Protein AF-A0A6A4T3L2-F1 (afdb_monomer)

Mean predicted aligned error: 13.8 Å

Foldseek 3Di:
DDDPVNVVVVVVVVCVVVCNVVVVVVVVVVVVCVVVPPVPDDDPDQDPVNVVVLVVVLVVCVVVVVVVVSVVSVVVVVPDPDPDDDDPVVVVPD

Secondary structure (DSSP, 8-state):
---HHHHHHHHHHHHHHTTHHHHHHHHHHHHHHHHH--TTSPPPP--HHHHHHHHHHHHHHHHTT-HHHHHHHHHHGGG---S-PPPGGGGGG-

Radius of gyration: 20.82 Å; Cα contacts (8 Å, |Δi|>4): 17; chains: 1; bounding box: 55×36×49 Å

Solvent-accessible surface area (backbone atoms only — not comparable to full-atom values): 5831 Å² total; per-residue (Å²): 130,88,47,75,64,58,54,50,48,54,53,50,53,52,33,47,76,70,43,53,48,55,52,50,53,49,51,52,50,52,52,52,47,57,74,65,53,70,80,80,66,75,79,75,83,82,47,73,67,55,51,51,51,55,46,54,53,40,50,52,28,56,76,72,63,38,57,70,61,36,51,53,57,56,60,66,53,71,82,58,93,70,97,77,76,79,62,72,78,71,65,82,76,120

pLDDT: mean 77.26, std 15.66, range [40.0, 95.12]

Organism: Scophthalmus maximus (NCBI:txid52904)

Sequence (94 aa):
MATITELKCAVRETLESRGVLGQLKARIRAEVFGALDDRREPRPPLSHENLLLNELIREYLEFNKYRHTASVLTAGRRFLPQPDLPMLDEFYHL

InterPro domains:
  IPR018993 FGFR1 oncogene partner (FOP), N-terminal dimerisation domain [PF09398] (43-77)

Structure (mmCIF, N/CA/C/O backbone):
data_AF-A0A6A4T3L2-F1
#
_entry.id   AF-A0A6A4T3L2-F1
#
loop_
_atom_site.group_PDB
_atom_site.id
_atom_site.type_symbol
_atom_site.label_atom_id
_atom_site.label_alt_id
_atom_site.label_comp_id
_atom_site.label_asym_id
_atom_site.label_entity_id
_atom_site.label_seq_id
_atom_site.pdbx_PDB_ins_code
_atom_site.Cartn_x
_atom_site.Cartn_y
_atom_site.Cartn_z
_atom_site.occupancy
_atom_site.B_iso_or_equiv
_atom_site.auth_seq_id
_atom_site.auth_comp_id
_atom_site.auth_asym_id
_atom_site.auth_atom_id
_atom_site.pdbx_PDB_model_num
ATOM 1 N N . MET A 1 1 ? -23.681 15.561 30.821 1.00 55.00 1 MET A N 1
ATOM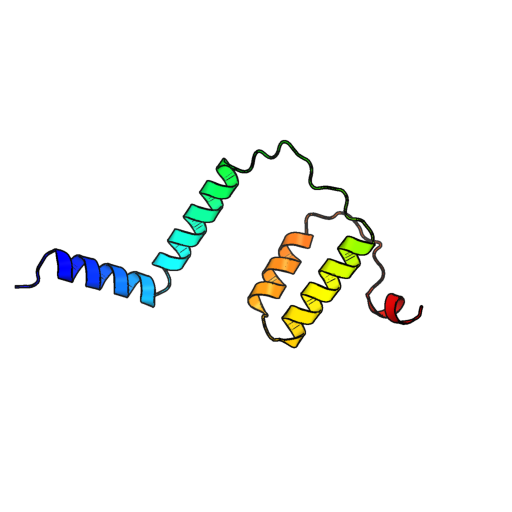 2 C CA . MET A 1 1 ? -24.244 15.305 29.476 1.00 55.00 1 MET A CA 1
ATOM 3 C C . MET A 1 1 ? -23.067 15.233 28.527 1.00 55.00 1 MET A C 1
ATOM 5 O O . MET A 1 1 ? -22.285 16.172 28.542 1.00 55.00 1 MET A O 1
ATOM 9 N N . ALA A 1 2 ? -22.890 14.130 27.796 1.00 68.75 2 ALA A N 1
ATOM 10 C CA . ALA A 1 2 ? -21.774 14.015 26.859 1.00 68.75 2 ALA A CA 1
ATOM 11 C C . ALA A 1 2 ? -21.931 15.058 25.745 1.00 68.75 2 ALA A C 1
ATOM 13 O O . ALA A 1 2 ? -23.011 15.203 25.166 1.00 68.75 2 ALA A O 1
ATOM 14 N N . THR A 1 3 ? -20.875 15.812 25.478 1.00 87.19 3 THR A N 1
ATOM 15 C CA . THR A 1 3 ? -20.867 16.817 24.416 1.00 87.19 3 THR A CA 1
ATOM 16 C C . THR A 1 3 ? -20.728 16.140 23.051 1.00 87.19 3 THR A C 1
ATOM 18 O O . THR A 1 3 ? -20.164 15.054 22.917 1.00 87.19 3 THR A O 1
ATOM 21 N N . ILE A 1 4 ? -21.217 16.792 21.994 1.00 89.31 4 ILE A N 1
ATOM 22 C CA . ILE A 1 4 ? -21.088 16.300 20.607 1.00 89.31 4 ILE A CA 1
ATOM 23 C C . ILE A 1 4 ? -19.615 16.024 20.246 1.00 89.31 4 ILE A C 1
ATOM 25 O O . ILE A 1 4 ? -19.316 15.123 19.461 1.00 89.31 4 ILE A O 1
ATOM 29 N N . THR A 1 5 ? -18.689 16.778 20.838 1.00 89.94 5 THR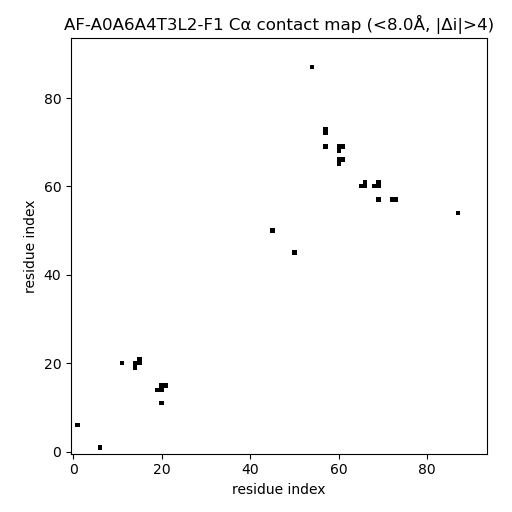 A N 1
ATOM 30 C CA . THR A 1 5 ? -17.244 16.622 20.657 1.00 89.94 5 THR A CA 1
ATOM 31 C C . THR A 1 5 ? -16.724 15.330 21.283 1.00 89.94 5 THR A C 1
ATOM 33 O O . THR A 1 5 ? -16.011 14.585 20.616 1.00 89.94 5 THR A O 1
ATOM 36 N N . GLU A 1 6 ? -17.126 15.019 22.518 1.00 91.06 6 GLU A N 1
ATOM 37 C CA . GLU A 1 6 ? -16.762 13.764 23.192 1.00 91.06 6 GLU A CA 1
ATOM 38 C C . GLU A 1 6 ? -17.299 12.552 22.430 1.00 91.06 6 GLU A C 1
ATOM 40 O O . GLU A 1 6 ? -16.579 11.575 22.234 1.00 91.06 6 GLU A O 1
ATOM 45 N N . LEU A 1 7 ? -18.527 12.645 21.908 1.00 91.19 7 LEU A N 1
ATOM 46 C CA . LEU A 1 7 ? -19.106 11.582 21.091 1.00 91.19 7 LEU A CA 1
ATOM 47 C C . LEU A 1 7 ? -18.322 11.377 19.784 1.00 91.19 7 LEU A C 1
ATOM 49 O O . LEU A 1 7 ? -18.038 10.242 19.403 1.00 91.19 7 LEU A O 1
ATOM 53 N N . LYS A 1 8 ? -17.918 12.461 19.107 1.00 91.31 8 LYS A N 1
ATOM 54 C CA . LYS A 1 8 ? -17.066 12.379 17.907 1.00 91.31 8 LYS A CA 1
ATOM 55 C C . LYS A 1 8 ? -15.697 11.768 18.208 1.00 91.31 8 LYS A C 1
ATOM 57 O O . LYS A 1 8 ? -15.235 10.942 17.420 1.00 91.31 8 LYS A O 1
ATOM 62 N N . CYS A 1 9 ? -15.060 12.149 19.316 1.00 93.56 9 CYS A N 1
ATOM 63 C CA . CYS A 1 9 ? -13.781 11.569 19.731 1.00 93.56 9 CYS A CA 1
ATOM 64 C C . CYS A 1 9 ? -13.914 10.072 20.015 1.00 93.56 9 CYS A C 1
ATOM 66 O O . CYS A 1 9 ? -13.174 9.285 19.430 1.00 93.56 9 CYS A O 1
ATOM 68 N N . ALA A 1 10 ? -14.915 9.669 20.801 1.00 94.06 10 ALA A N 1
ATOM 69 C CA . ALA A 1 10 ? -15.145 8.266 21.136 1.00 94.06 10 ALA A CA 1
ATOM 70 C C . ALA A 1 10 ? -15.377 7.397 19.886 1.00 94.06 10 ALA A C 1
ATOM 72 O O . ALA A 1 10 ? -14.828 6.299 19.767 1.00 94.06 10 ALA A O 1
ATOM 73 N N . VAL A 1 11 ? -16.143 7.897 18.908 1.00 93.56 11 VAL A N 1
ATOM 74 C CA . VAL A 1 11 ? -16.351 7.205 17.624 1.00 93.56 11 VAL A CA 1
ATOM 75 C C . VAL A 1 11 ? -15.043 7.096 16.840 1.00 93.56 11 VAL A C 1
ATOM 77 O O . VAL A 1 11 ? -14.731 6.024 16.319 1.00 93.56 11 VAL A O 1
ATOM 80 N N . ARG A 1 12 ? -14.255 8.174 16.768 1.00 93.88 12 ARG A N 1
ATOM 81 C CA . ARG A 1 12 ? -12.961 8.174 16.074 1.00 93.88 12 ARG A CA 1
ATOM 82 C C . ARG A 1 12 ? -11.998 7.155 16.679 1.00 93.88 12 ARG A C 1
ATOM 84 O O . ARG A 1 12 ? -11.479 6.324 15.941 1.00 93.88 12 ARG A O 1
ATOM 91 N N . GLU A 1 13 ? -11.809 7.185 17.994 1.00 94.81 13 GLU A N 1
ATOM 92 C CA . GLU A 1 13 ? -10.919 6.274 18.726 1.00 94.81 13 GLU A CA 1
ATOM 93 C C . GLU A 1 13 ? -11.369 4.814 18.598 1.00 94.81 13 GLU A C 1
ATOM 95 O O . GLU A 1 13 ? -10.553 3.909 18.418 1.00 94.81 13 GLU A O 1
ATOM 100 N N . THR A 1 14 ? -12.681 4.567 18.598 1.00 93.81 14 THR A N 1
ATOM 101 C CA . THR A 1 14 ? -13.231 3.223 18.367 1.00 93.81 14 THR A CA 1
ATOM 102 C C . THR A 1 14 ? -12.921 2.727 16.952 1.00 93.81 14 THR A C 1
ATOM 104 O O . THR A 1 14 ? -12.545 1.571 16.760 1.00 93.81 14 THR A O 1
ATOM 107 N N . LEU A 1 15 ? -13.053 3.584 15.936 1.00 92.56 15 LEU A N 1
ATOM 108 C CA . LEU A 1 15 ? -12.742 3.218 14.551 1.00 92.56 15 LEU A CA 1
ATOM 109 C C . LEU A 1 15 ? -11.233 3.075 14.303 1.00 92.56 15 LEU A C 1
ATOM 111 O O . LEU A 1 15 ? -10.834 2.261 13.468 1.00 92.56 15 LEU A O 1
ATOM 115 N N . GLU A 1 16 ? -10.397 3.843 15.007 1.00 91.38 16 GLU A N 1
ATOM 116 C CA . GLU A 1 16 ? -8.936 3.715 14.965 1.00 91.38 16 GLU A CA 1
ATOM 117 C C . GLU A 1 16 ? -8.460 2.439 15.665 1.00 91.38 16 GLU A C 1
ATOM 119 O O . GLU A 1 16 ? -7.704 1.680 15.061 1.00 91.38 16 GLU A O 1
ATOM 124 N N . SER A 1 17 ? -8.960 2.135 16.866 1.00 89.69 17 SER A N 1
ATOM 125 C CA . SER A 1 17 ? -8.586 0.922 17.616 1.00 89.69 17 SER A CA 1
ATOM 126 C C . SER A 1 17 ? -9.019 -0.373 16.922 1.00 89.69 17 SER A C 1
ATOM 128 O O . SER A 1 17 ? -8.294 -1.363 16.954 1.00 89.69 17 SER A O 1
ATOM 130 N N . ARG A 1 18 ? -10.157 -0.365 16.215 1.00 87.88 18 ARG A N 1
ATOM 131 C CA . ARG A 1 18 ? -10.593 -1.483 15.356 1.00 87.88 18 ARG A CA 1
ATOM 132 C C . ARG A 1 18 ? -9.838 -1.565 14.022 1.00 87.88 18 ARG A C 1
ATOM 134 O O . ARG A 1 18 ? -10.113 -2.460 13.229 1.00 87.88 18 ARG A O 1
ATOM 141 N N . GLY A 1 19 ? -8.953 -0.613 13.716 1.00 85.00 19 GLY A N 1
ATOM 142 C CA . GLY A 1 19 ? -8.201 -0.545 12.456 1.00 85.00 19 GLY A CA 1
ATOM 143 C C . GLY A 1 19 ? -9.018 -0.119 11.225 1.00 85.00 19 GLY A C 1
ATOM 144 O O . GLY A 1 19 ? -8.445 0.114 10.159 1.00 85.00 19 GLY A O 1
ATOM 145 N N . VAL A 1 20 ? -10.337 0.052 11.359 1.00 93.00 20 VAL A N 1
ATOM 146 C CA . VAL A 1 20 ? -11.259 0.410 10.266 1.00 93.00 20 VAL A CA 1
ATOM 147 C C . VAL A 1 20 ? -10.927 1.785 9.690 1.00 93.00 20 VAL A C 1
ATOM 149 O O . VAL A 1 20 ? -10.888 1.954 8.470 1.00 93.00 20 VAL A O 1
ATOM 152 N N . LEU A 1 21 ? -10.625 2.772 10.543 1.00 89.38 21 LEU A N 1
ATOM 153 C CA . LEU A 1 21 ? -10.274 4.111 10.064 1.00 89.38 21 LEU A CA 1
ATOM 154 C C . LEU A 1 21 ? -8.936 4.112 9.311 1.00 89.38 21 LEU A C 1
ATOM 156 O O . LEU A 1 21 ? -8.775 4.854 8.343 1.00 89.38 21 LEU A O 1
ATOM 160 N N . GLY A 1 22 ? -7.990 3.265 9.726 1.00 83.69 22 GLY A N 1
ATOM 161 C CA . GLY A 1 22 ? -6.720 3.067 9.027 1.00 83.69 22 GLY A CA 1
ATOM 162 C C . GLY A 1 22 ? -6.923 2.471 7.634 1.00 83.69 22 GLY A C 1
ATOM 163 O O . GLY A 1 22 ? -6.408 3.010 6.656 1.00 83.69 22 GLY A O 1
ATOM 164 N N . GLN A 1 23 ? -7.742 1.421 7.528 1.00 86.62 23 GLN A N 1
ATOM 165 C CA . GLN A 1 23 ? -8.099 0.799 6.248 1.00 86.62 23 GLN A CA 1
ATOM 166 C C . GLN A 1 23 ? -8.814 1.776 5.309 1.00 86.62 23 GLN A C 1
ATOM 168 O O . GLN A 1 23 ? -8.485 1.844 4.126 1.00 86.62 23 GLN A O 1
ATOM 173 N N . LEU A 1 24 ? -9.756 2.572 5.825 1.00 91.25 24 LEU A N 1
ATOM 174 C CA . LEU A 1 24 ? -10.463 3.573 5.027 1.00 91.25 24 LEU A CA 1
ATOM 175 C C . LEU A 1 24 ? -9.507 4.658 4.511 1.00 91.25 24 LEU A C 1
ATOM 177 O O . LEU A 1 24 ? -9.517 4.962 3.321 1.00 91.25 24 LEU A O 1
ATOM 181 N N . LYS A 1 25 ? -8.633 5.193 5.377 1.00 88.75 25 LYS A N 1
ATOM 182 C CA . LYS A 1 25 ? -7.586 6.152 4.981 1.00 88.75 25 LYS A CA 1
ATOM 183 C C . LYS A 1 25 ? -6.670 5.557 3.903 1.00 88.75 25 LYS A C 1
ATOM 185 O O . LYS A 1 25 ? -6.344 6.248 2.943 1.00 88.75 25 LYS A O 1
ATOM 190 N N . ALA A 1 26 ? -6.272 4.291 4.042 1.00 86.50 26 ALA A N 1
ATOM 191 C CA . ALA A 1 26 ? -5.426 3.603 3.069 1.00 86.50 26 ALA A CA 1
ATOM 192 C C . ALA A 1 26 ? -6.127 3.428 1.713 1.00 86.50 26 ALA A C 1
ATOM 194 O O . ALA A 1 26 ? -5.529 3.735 0.687 1.00 86.50 26 ALA A O 1
ATOM 195 N N . ARG A 1 27 ? -7.403 3.018 1.701 1.00 88.00 27 ARG A N 1
ATOM 196 C CA . ARG A 1 27 ? -8.201 2.910 0.469 1.00 88.00 27 ARG A CA 1
ATOM 197 C C . ARG A 1 27 ? -8.361 4.256 -0.227 1.00 88.00 27 ARG A C 1
ATOM 199 O O . ARG A 1 27 ? -8.131 4.331 -1.423 1.00 88.00 27 ARG A O 1
ATOM 206 N N . ILE A 1 28 ? -8.677 5.321 0.514 1.00 91.62 28 ILE A N 1
ATOM 207 C CA . ILE A 1 28 ? -8.773 6.675 -0.058 1.00 91.62 28 ILE A CA 1
ATOM 208 C C . ILE A 1 28 ? -7.439 7.085 -0.681 1.00 91.62 28 ILE A C 1
ATOM 210 O O . ILE A 1 28 ? -7.421 7.571 -1.804 1.00 91.62 28 ILE A O 1
ATOM 214 N N . ARG A 1 29 ? -6.316 6.864 0.018 1.00 88.88 29 ARG A N 1
ATOM 215 C CA . ARG A 1 29 ? -4.987 7.138 -0.546 1.00 88.88 29 ARG A CA 1
ATOM 216 C C . ARG A 1 29 ? -4.755 6.343 -1.828 1.00 88.88 29 ARG A C 1
ATOM 218 O O . ARG A 1 29 ? -4.302 6.936 -2.791 1.00 88.88 29 ARG A O 1
ATOM 225 N N . ALA A 1 30 ? -5.086 5.054 -1.855 1.00 83.50 30 ALA A N 1
ATOM 226 C CA . ALA A 1 30 ? -4.930 4.218 -3.043 1.00 83.50 30 ALA A CA 1
ATOM 227 C C . ALA A 1 30 ? -5.760 4.727 -4.234 1.00 83.50 30 ALA A C 1
ATOM 229 O O . ALA A 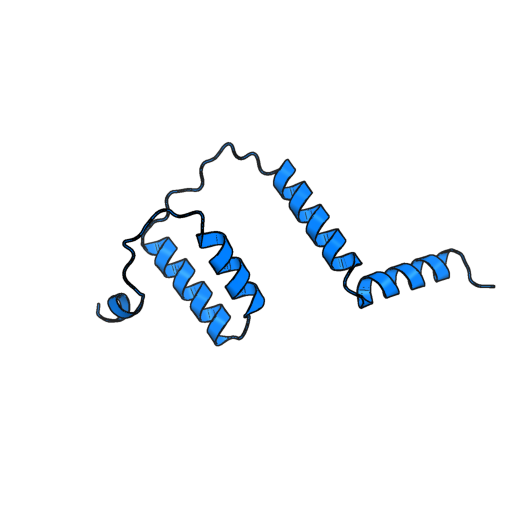1 30 ? -5.225 4.820 -5.330 1.00 83.50 30 ALA A O 1
ATOM 230 N N . GLU A 1 31 ? -7.019 5.113 -4.016 1.00 85.44 31 GLU A N 1
ATOM 231 C CA . GLU A 1 31 ? -7.884 5.685 -5.061 1.00 85.44 31 GLU A CA 1
ATOM 232 C C . GLU A 1 31 ? -7.380 7.049 -5.546 1.00 85.44 31 GLU A C 1
ATOM 234 O O . GLU A 1 31 ? -7.339 7.303 -6.744 1.00 85.44 31 GLU A O 1
ATOM 239 N N . VAL A 1 32 ? -6.943 7.921 -4.630 1.00 88.06 32 VAL A N 1
ATOM 240 C CA . VAL A 1 32 ? -6.358 9.222 -4.988 1.00 88.06 32 VAL A CA 1
ATOM 241 C C . VAL A 1 32 ? -5.076 9.031 -5.790 1.00 88.06 32 VAL A C 1
ATOM 243 O O . VAL A 1 32 ? -4.914 9.669 -6.823 1.00 88.06 32 VAL A O 1
ATOM 246 N N . PHE A 1 33 ? -4.187 8.136 -5.352 1.00 78.44 33 PHE A N 1
ATOM 247 C CA . PHE A 1 33 ? -2.998 7.786 -6.121 1.00 78.44 33 PHE A CA 1
ATOM 248 C C . PHE A 1 33 ? -3.383 7.211 -7.479 1.00 78.44 33 PHE A C 1
ATOM 250 O O . PHE A 1 33 ? -2.836 7.669 -8.462 1.00 78.44 33 PHE A O 1
ATOM 257 N N . GLY A 1 34 ? -4.352 6.299 -7.565 1.00 78.31 34 GLY A N 1
ATOM 258 C CA . GLY A 1 34 ? -4.809 5.739 -8.839 1.00 78.31 34 GLY A CA 1
ATOM 259 C C . GLY A 1 34 ? -5.427 6.770 -9.790 1.00 78.31 34 GLY A C 1
ATOM 260 O O . GLY A 1 34 ? -5.252 6.657 -10.996 1.00 78.31 34 GLY A O 1
ATOM 261 N N . ALA A 1 35 ? -6.120 7.784 -9.266 1.00 82.81 35 ALA A N 1
ATOM 262 C CA . ALA A 1 35 ? -6.684 8.876 -10.061 1.00 82.81 35 ALA A CA 1
ATOM 263 C C . ALA A 1 35 ? -5.629 9.902 -10.512 1.00 82.81 35 ALA A C 1
ATOM 265 O O . ALA A 1 35 ? -5.811 10.547 -11.542 1.00 82.81 35 ALA A O 1
ATOM 266 N N . LEU A 1 36 ? -4.552 10.068 -9.734 1.00 78.94 36 LEU A N 1
ATOM 267 C CA . LEU A 1 36 ? -3.397 10.908 -10.071 1.00 78.94 36 LEU A CA 1
ATOM 268 C C . LEU A 1 36 ? -2.347 10.172 -10.915 1.00 78.94 36 LEU A C 1
ATOM 270 O O . LEU A 1 36 ? -1.536 10.826 -11.566 1.00 78.94 36 LEU A O 1
ATOM 274 N N . ASP A 1 37 ? -2.337 8.840 -10.876 1.00 73.19 37 ASP A N 1
ATOM 275 C CA . ASP A 1 37 ? -1.440 7.973 -11.634 1.00 73.19 37 ASP A CA 1
ATOM 276 C C . ASP A 1 37 ? -1.853 8.027 -13.106 1.00 73.19 37 ASP A C 1
ATOM 278 O O . ASP A 1 37 ? -2.641 7.225 -13.614 1.00 73.19 37 ASP A O 1
ATOM 282 N N . ASP A 1 38 ? -1.349 9.049 -13.792 1.00 61.22 38 ASP A N 1
ATOM 283 C CA . ASP A 1 38 ? -1.412 9.175 -15.236 1.00 61.22 38 ASP A CA 1
ATOM 284 C C . ASP A 1 38 ? -0.578 8.009 -15.795 1.00 61.22 38 ASP A C 1
ATOM 286 O O . ASP A 1 38 ? 0.632 8.117 -15.986 1.00 61.22 38 ASP A O 1
ATOM 290 N N . ARG A 1 39 ? -1.224 6.855 -16.029 1.00 58.25 39 ARG A N 1
ATOM 291 C CA . ARG A 1 39 ? -0.657 5.607 -16.599 1.00 58.25 39 ARG A CA 1
ATOM 292 C C . ARG A 1 39 ? -0.082 5.767 -18.018 1.00 58.25 39 ARG A C 1
ATOM 294 O O . ARG A 1 39 ? -0.055 4.824 -18.807 1.00 58.25 39 ARG A O 1
ATOM 301 N N . ARG A 1 40 ? 0.309 6.980 -18.388 1.00 57.56 40 ARG A N 1
ATOM 302 C CA . ARG A 1 40 ? 0.838 7.362 -19.690 1.00 57.56 40 ARG A CA 1
ATOM 303 C C . ARG A 1 40 ? 2.286 6.931 -19.852 1.00 57.56 40 ARG A C 1
ATOM 305 O O . ARG A 1 40 ? 2.691 6.676 -20.981 1.00 57.56 40 ARG A O 1
ATOM 312 N N . GLU A 1 41 ? 3.039 6.801 -18.761 1.00 59.12 41 GLU A N 1
ATOM 313 C CA . GLU A 1 41 ? 4.413 6.315 -18.832 1.00 59.12 41 GLU A CA 1
ATOM 314 C C . GLU A 1 41 ? 4.478 4.811 -18.538 1.00 59.12 41 GLU A C 1
ATOM 316 O O . GLU A 1 41 ? 4.124 4.369 -17.439 1.00 59.12 41 GLU A O 1
ATOM 321 N N . PRO A 1 42 ? 4.906 3.986 -19.513 1.00 61.75 42 PRO A N 1
ATOM 322 C CA . PRO A 1 42 ? 5.152 2.581 -19.253 1.00 61.75 42 PRO A CA 1
ATOM 323 C C . PRO A 1 42 ? 6.245 2.466 -18.193 1.00 61.75 42 PRO A C 1
ATOM 325 O O . PRO A 1 42 ? 7.260 3.164 -18.243 1.00 61.75 42 PRO A O 1
ATOM 328 N N . ARG A 1 43 ? 6.043 1.560 -17.231 1.00 66.44 43 ARG A N 1
ATOM 329 C CA . ARG A 1 43 ? 7.059 1.266 -16.219 1.00 66.44 43 ARG A CA 1
ATOM 330 C C . ARG A 1 43 ? 8.369 0.926 -16.943 1.00 66.44 43 ARG A C 1
ATOM 332 O O . ARG A 1 43 ? 8.322 0.125 -17.881 1.00 66.44 43 ARG A O 1
ATOM 339 N N . PRO A 1 44 ? 9.511 1.516 -16.547 1.00 72.19 44 PRO A N 1
ATOM 340 C CA . PRO A 1 44 ? 10.769 1.254 -17.225 1.00 72.19 44 PRO A CA 1
ATOM 341 C C . PRO A 1 44 ? 11.057 -0.253 -17.241 1.00 72.19 44 PRO A C 1
ATOM 343 O O . PRO A 1 44 ? 10.707 -0.950 -16.277 1.00 72.19 44 PRO A O 1
ATOM 346 N N . PRO A 1 45 ? 11.670 -0.767 -18.322 1.00 72.38 45 PRO A N 1
ATOM 347 C CA . PRO A 1 45 ? 12.039 -2.170 -18.400 1.00 72.38 45 PRO A CA 1
ATOM 348 C C . PRO A 1 45 ? 12.939 -2.518 -17.214 1.00 72.38 45 PRO A C 1
ATOM 350 O O . PRO A 1 45 ? 13.847 -1.767 -16.849 1.00 72.38 45 PRO A O 1
ATOM 353 N N . LEU A 1 46 ? 12.654 -3.649 -16.575 1.00 74.62 46 LEU A N 1
ATOM 354 C CA . LEU A 1 46 ? 13.453 -4.120 -15.455 1.00 74.62 46 LEU A CA 1
ATOM 355 C C . LEU A 1 46 ? 14.808 -4.590 -15.983 1.00 74.62 46 LEU A C 1
ATOM 357 O O . LEU A 1 46 ? 14.883 -5.562 -16.728 1.00 74.62 46 LEU A O 1
ATOM 361 N N . SER A 1 47 ? 15.8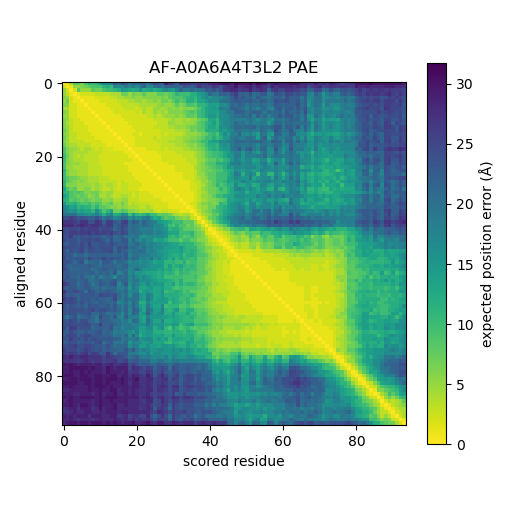69 -3.876 -15.604 1.00 82.75 47 SER A N 1
ATOM 362 C CA . 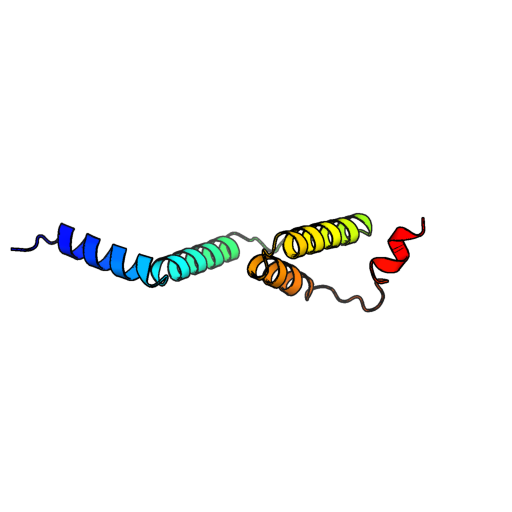SER A 1 47 ? 17.238 -4.323 -15.831 1.00 82.75 47 SER A CA 1
ATOM 363 C C . SER A 1 47 ? 17.605 -5.445 -14.862 1.00 82.75 47 SER A C 1
ATOM 365 O O . SER A 1 47 ? 16.937 -5.669 -13.845 1.00 82.75 47 SER A O 1
ATOM 367 N N . HIS A 1 48 ? 18.701 -6.129 -15.168 1.00 80.75 48 HIS A N 1
ATOM 368 C CA . HIS A 1 48 ? 19.245 -7.171 -14.315 1.00 80.75 48 HIS A CA 1
ATOM 369 C C . HIS A 1 48 ? 19.583 -6.646 -12.904 1.00 80.75 48 HIS A C 1
ATOM 371 O O . HIS A 1 48 ? 19.214 -7.260 -11.903 1.00 80.75 48 HIS A O 1
ATOM 377 N N . GLU A 1 49 ? 20.176 -5.453 -12.812 1.00 86.31 49 GLU A N 1
ATOM 378 C CA . GLU A 1 49 ? 20.511 -4.802 -11.541 1.00 86.31 49 GLU A CA 1
ATOM 379 C C . GLU A 1 49 ? 19.260 -4.489 -10.713 1.00 86.31 49 GLU A C 1
ATOM 381 O O . GLU A 1 49 ? 19.258 -4.657 -9.494 1.00 86.31 49 GLU A O 1
ATOM 386 N N . ASN A 1 50 ? 18.161 -4.090 -11.361 1.00 83.12 50 ASN A N 1
ATOM 387 C CA . ASN A 1 50 ? 16.901 -3.835 -10.665 1.00 83.12 50 ASN A CA 1
ATOM 388 C C . ASN A 1 50 ? 16.296 -5.118 -10.084 1.00 83.12 50 ASN A C 1
ATOM 390 O O . ASN A 1 50 ? 15.678 -5.079 -9.020 1.00 83.12 50 ASN A O 1
ATOM 394 N N . LEU A 1 51 ? 16.464 -6.257 -10.758 1.00 82.50 51 LEU A N 1
ATOM 395 C CA . LEU A 1 51 ? 16.019 -7.550 -10.239 1.00 82.50 51 LEU A CA 1
ATOM 396 C C . LEU A 1 51 ? 16.842 -7.961 -9.017 1.00 82.50 51 LEU A C 1
ATOM 398 O O . LEU A 1 51 ? 16.251 -8.334 -8.003 1.00 82.50 51 LEU A O 1
ATOM 402 N N . LEU A 1 52 ? 18.166 -7.792 -9.074 1.00 85.00 52 LEU A N 1
ATOM 403 C CA . LEU A 1 52 ? 19.050 -8.035 -7.935 1.00 85.00 52 LEU A CA 1
ATOM 404 C C . LEU A 1 52 ? 18.691 -7.137 -6.740 1.00 85.00 52 LEU A C 1
ATOM 406 O O . LEU A 1 52 ? 18.539 -7.622 -5.622 1.00 85.00 52 LEU A O 1
ATOM 410 N N . LEU A 1 53 ? 18.466 -5.841 -6.969 1.00 88.00 53 LEU A N 1
ATOM 411 C CA . LEU A 1 53 ? 18.025 -4.914 -5.921 1.00 88.00 53 LEU A CA 1
ATOM 412 C C . LEU A 1 53 ? 16.698 -5.354 -5.292 1.00 88.00 53 LEU A C 1
ATOM 414 O O . LEU A 1 53 ? 16.569 -5.382 -4.069 1.00 88.00 53 LEU A O 1
ATOM 418 N N . ASN A 1 54 ? 15.713 -5.734 -6.108 1.00 86.50 54 ASN A N 1
ATOM 419 C CA . ASN A 1 54 ? 14.419 -6.206 -5.615 1.00 86.50 54 ASN A CA 1
ATOM 420 C C . ASN A 1 54 ? 14.538 -7.487 -4.778 1.00 86.50 54 ASN A C 1
ATOM 422 O O . ASN A 1 54 ? 13.729 -7.705 -3.872 1.00 86.50 54 ASN A O 1
ATOM 426 N N . GLU A 1 55 ? 15.494 -8.353 -5.102 1.00 87.00 55 GLU A N 1
ATOM 427 C CA . GLU A 1 55 ? 15.813 -9.556 -4.341 1.00 87.00 55 GLU A CA 1
ATOM 428 C C . GLU A 1 55 ? 16.477 -9.237 -3.002 1.00 87.00 55 GLU A C 1
ATOM 430 O O . GLU A 1 55 ? 15.990 -9.688 -1.969 1.00 87.00 55 GLU A O 1
ATOM 435 N N . LEU A 1 56 ? 17.496 -8.375 -2.995 1.00 91.12 56 LEU A N 1
ATOM 436 C CA . LEU A 1 56 ? 18.158 -7.929 -1.765 1.00 91.12 56 LEU A CA 1
ATOM 437 C C . LEU A 1 56 ? 17.174 -7.235 -0.812 1.00 91.12 56 LEU A C 1
ATOM 439 O O . LEU A 1 56 ? 17.206 -7.449 0.399 1.00 91.12 56 LEU A O 1
ATOM 443 N N . ILE A 1 57 ? 16.247 -6.436 -1.353 1.00 90.25 57 ILE A N 1
ATOM 444 C CA . ILE A 1 57 ? 15.176 -5.814 -0.564 1.00 90.25 57 ILE A CA 1
ATOM 445 C C . ILE A 1 57 ? 14.249 -6.887 0.021 1.00 90.25 57 ILE A C 1
ATOM 447 O O . ILE A 1 57 ? 13.897 -6.809 1.198 1.00 90.25 57 ILE A O 1
ATOM 451 N N . ARG A 1 58 ? 13.850 -7.896 -0.766 1.00 88.19 58 ARG A N 1
ATOM 452 C CA . ARG A 1 58 ? 13.014 -9.002 -0.270 1.00 88.19 58 ARG A 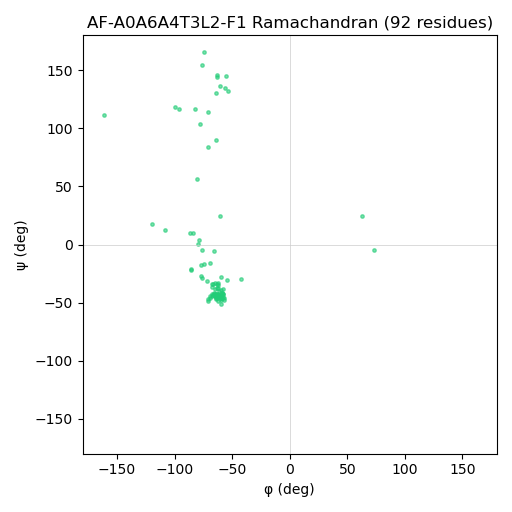CA 1
ATOM 453 C C . ARG A 1 58 ? 13.721 -9.751 0.861 1.00 88.19 58 ARG A C 1
ATOM 455 O O . ARG A 1 58 ? 13.112 -9.961 1.909 1.00 88.19 58 ARG A O 1
ATOM 462 N N . GLU A 1 59 ? 14.988 -10.101 0.671 1.00 89.00 59 GLU A N 1
ATOM 463 C CA . GLU A 1 59 ? 15.801 -10.809 1.659 1.00 89.00 59 GLU A CA 1
ATOM 464 C C . GLU A 1 59 ? 15.962 -9.996 2.948 1.00 89.00 59 GLU A C 1
ATOM 466 O O . GLU A 1 59 ? 15.731 -10.516 4.040 1.00 89.00 59 GLU A O 1
ATOM 471 N N . TYR A 1 60 ? 16.235 -8.692 2.842 1.00 95.12 60 TYR A N 1
ATOM 472 C CA . TYR A 1 60 ? 16.279 -7.792 3.994 1.00 95.12 60 TYR A CA 1
ATOM 473 C C . TYR A 1 60 ? 14.960 -7.798 4.781 1.00 95.12 60 TYR A C 1
ATOM 475 O O . TYR A 1 60 ? 14.962 -7.885 6.015 1.00 95.12 60 TYR A O 1
ATOM 483 N N . LEU A 1 61 ? 13.819 -7.718 4.089 1.00 91.25 61 LEU A N 1
ATOM 484 C CA . LEU A 1 61 ? 12.505 -7.743 4.734 1.00 91.25 61 LEU A CA 1
ATOM 485 C C . LEU A 1 61 ? 12.236 -9.090 5.423 1.00 91.25 61 LEU A C 1
ATOM 487 O O . LEU A 1 61 ? 11.664 -9.116 6.515 1.00 91.25 61 LEU A O 1
ATOM 491 N N . GLU A 1 62 ? 12.656 -10.204 4.823 1.00 88.56 62 GLU A N 1
ATOM 492 C CA . GLU A 1 62 ? 12.527 -11.543 5.410 1.00 88.56 62 GLU A CA 1
ATOM 493 C C . GLU A 1 62 ? 13.435 -11.743 6.627 1.00 88.56 62 GLU A C 1
ATOM 495 O O . GLU A 1 62 ? 12.974 -12.241 7.664 1.00 88.56 62 GLU A O 1
ATOM 500 N N . PHE A 1 63 ? 14.690 -11.300 6.535 1.00 93.62 63 PHE A N 1
ATOM 501 C CA . PHE A 1 63 ? 15.661 -11.335 7.625 1.00 93.62 63 PHE A CA 1
ATOM 502 C C . PHE A 1 63 ? 15.126 -10.590 8.854 1.00 93.62 63 PHE A C 1
ATOM 504 O O . PHE A 1 63 ? 15.076 -11.147 9.953 1.00 93.62 63 PHE A O 1
ATOM 511 N N . ASN A 1 64 ? 14.591 -9.382 8.646 1.00 93.94 64 ASN A N 1
ATOM 512 C CA . ASN A 1 64 ? 14.034 -8.528 9.701 1.00 93.94 64 ASN A CA 1
ATOM 513 C C . ASN A 1 64 ? 12.574 -8.852 10.078 1.00 93.94 64 ASN A C 1
ATOM 515 O O . ASN A 1 64 ? 11.948 -8.117 10.839 1.00 93.94 64 ASN A O 1
ATOM 519 N N . LYS A 1 65 ? 12.014 -9.964 9.582 1.00 90.88 65 LYS A N 1
ATOM 520 C CA . LYS A 1 65 ? 10.658 -10.451 9.909 1.00 90.88 65 LYS A CA 1
ATOM 521 C C . LYS A 1 65 ? 9.511 -9.513 9.505 1.00 90.88 65 LYS A C 1
ATOM 523 O O . LYS A 1 65 ? 8.392 -9.655 9.999 1.00 90.88 65 LYS A O 1
ATOM 528 N N . TYR A 1 66 ? 9.716 -8.644 8.519 1.00 89.31 66 TYR A N 1
ATOM 529 C CA . TYR A 1 66 ? 8.679 -7.789 7.930 1.00 89.31 66 TYR A CA 1
ATOM 530 C C . TYR A 1 66 ? 7.816 -8.542 6.902 1.00 89.31 66 TYR A C 1
ATOM 532 O O . TYR A 1 66 ? 7.680 -8.147 5.743 1.00 89.31 66 TYR A O 1
ATOM 540 N N . ARG A 1 67 ? 7.196 -9.647 7.335 1.00 83.62 67 ARG A N 1
ATOM 541 C CA . ARG A 1 67 ? 6.484 -10.607 6.469 1.00 83.62 67 ARG A CA 1
ATOM 542 C C . ARG A 1 67 ? 5.355 -9.993 5.640 1.00 83.62 67 ARG A C 1
ATOM 544 O O . ARG A 1 67 ? 5.168 -10.365 4.485 1.00 83.62 67 ARG A O 1
ATOM 551 N N . HIS A 1 68 ? 4.608 -9.052 6.211 1.00 81.19 68 HIS A N 1
ATOM 552 C CA . HIS A 1 68 ? 3.510 -8.393 5.501 1.00 81.19 68 HIS A CA 1
ATOM 553 C C . HIS A 1 68 ? 4.025 -7.513 4.356 1.00 81.19 68 HIS A C 1
ATOM 555 O O . HIS A 1 68 ? 3.494 -7.577 3.251 1.00 81.19 68 HIS A O 1
ATOM 561 N N . THR A 1 69 ? 5.100 -6.759 4.591 1.00 84.81 69 THR A N 1
ATOM 562 C CA . THR A 1 69 ? 5.737 -5.915 3.573 1.00 84.81 69 THR A CA 1
ATOM 563 C C . THR A 1 69 ? 6.365 -6.757 2.464 1.00 84.81 69 THR A C 1
ATOM 565 O O . THR A 1 69 ? 6.155 -6.464 1.290 1.00 84.81 69 THR A O 1
ATOM 568 N N . ALA A 1 70 ? 7.064 -7.843 2.821 1.00 84.06 70 ALA A N 1
ATOM 569 C CA . ALA A 1 70 ? 7.631 -8.781 1.849 1.00 84.06 70 ALA A CA 1
ATOM 570 C C . ALA A 1 70 ? 6.544 -9.392 0.943 1.00 84.06 70 ALA A C 1
ATOM 572 O O . ALA A 1 70 ? 6.712 -9.459 -0.272 1.00 84.06 70 ALA A O 1
ATOM 573 N N . SER A 1 71 ? 5.390 -9.761 1.513 1.00 77.62 71 SER A N 1
ATOM 574 C CA . SER A 1 71 ? 4.251 -10.299 0.756 1.00 77.62 71 SER A CA 1
ATOM 575 C C . SER A 1 71 ? 3.698 -9.301 -0.273 1.00 77.62 71 SER A C 1
ATOM 577 O O . SER A 1 71 ? 3.466 -9.661 -1.428 1.00 77.62 71 SER A O 1
ATOM 579 N N . VAL A 1 72 ? 3.557 -8.025 0.107 1.00 83.12 72 VAL A N 1
ATOM 580 C CA . VAL A 1 72 ? 3.105 -6.962 -0.810 1.00 83.12 72 VAL A CA 1
ATOM 581 C C . VAL A 1 72 ? 4.120 -6.720 -1.931 1.00 83.12 72 VAL A C 1
ATOM 583 O O . VAL A 1 72 ? 3.728 -6.592 -3.092 1.00 83.12 72 VAL A O 1
ATOM 586 N N . LEU A 1 73 ? 5.418 -6.710 -1.611 1.00 82.31 73 LEU A N 1
ATOM 587 C CA . LEU A 1 73 ? 6.487 -6.554 -2.601 1.00 82.31 73 LEU A CA 1
ATOM 588 C C . LEU A 1 73 ? 6.446 -7.679 -3.649 1.00 82.31 73 LEU A C 1
ATOM 590 O O . LEU A 1 73 ? 6.493 -7.410 -4.849 1.00 82.31 73 LEU A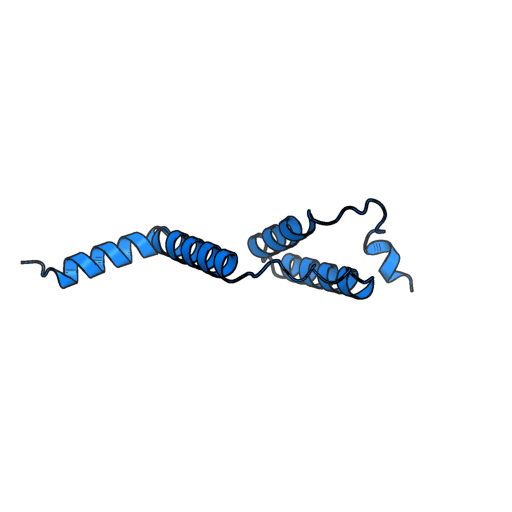 O 1
ATOM 594 N N . THR A 1 74 ? 6.292 -8.930 -3.207 1.00 73.38 74 THR A N 1
ATOM 595 C CA . THR A 1 74 ? 6.207 -10.096 -4.098 1.00 73.38 74 THR A CA 1
ATOM 596 C C . THR A 1 74 ? 4.929 -10.094 -4.938 1.00 73.38 74 THR A C 1
ATOM 598 O O . THR A 1 74 ? 4.972 -10.436 -6.118 1.00 73.38 74 THR A O 1
ATOM 601 N N . ALA A 1 75 ? 3.796 -9.641 -4.393 1.00 70.00 75 ALA A N 1
ATOM 602 C CA . ALA A 1 75 ? 2.556 -9.494 -5.159 1.00 70.00 75 ALA A CA 1
ATOM 603 C C . ALA A 1 75 ? 2.696 -8.484 -6.317 1.00 70.00 75 ALA A C 1
ATOM 605 O O . ALA A 1 75 ? 2.159 -8.709 -7.402 1.00 70.00 75 ALA A O 1
ATOM 606 N N . GLY A 1 76 ? 3.479 -7.415 -6.126 1.00 61.94 76 GLY A N 1
ATOM 607 C CA . GLY A 1 76 ? 3.784 -6.425 -7.165 1.00 61.94 76 GLY A CA 1
ATOM 608 C C . GLY A 1 76 ? 4.682 -6.937 -8.300 1.00 61.94 76 GLY A C 1
ATOM 609 O O . GLY A 1 76 ? 4.720 -6.317 -9.364 1.00 61.94 76 GLY A O 1
ATOM 610 N N . ARG A 1 77 ? 5.369 -8.076 -8.115 1.00 59.81 77 ARG A N 1
ATOM 611 C CA . ARG A 1 77 ? 6.193 -8.726 -9.154 1.00 59.81 77 ARG A CA 1
ATOM 612 C C . ARG A 1 77 ? 5.370 -9.480 -10.199 1.00 59.81 77 ARG A C 1
ATOM 614 O O . ARG A 1 77 ? 5.870 -9.747 -11.284 1.00 59.81 77 ARG A O 1
ATOM 621 N N . ARG A 1 78 ? 4.097 -9.787 -9.909 1.00 51.00 78 ARG A N 1
ATOM 622 C CA . ARG A 1 78 ? 3.195 -10.569 -10.782 1.00 51.00 78 ARG A CA 1
ATOM 623 C C . ARG A 1 78 ? 2.841 -9.872 -12.110 1.00 51.00 78 ARG A C 1
ATOM 625 O O . ARG A 1 78 ? 2.206 -10.481 -12.960 1.00 51.00 78 ARG A O 1
ATOM 632 N N . PHE A 1 79 ? 3.252 -8.622 -12.318 1.00 46.75 79 PHE A N 1
ATOM 633 C CA . PHE A 1 79 ? 3.126 -7.946 -13.615 1.00 46.75 79 PHE A CA 1
ATOM 634 C C . PHE A 1 79 ? 4.310 -8.199 -14.566 1.00 46.75 79 PHE A C 1
ATOM 636 O O . PHE A 1 79 ? 4.382 -7.557 -15.610 1.00 46.75 79 PHE A O 1
ATOM 643 N N . LEU A 1 80 ? 5.218 -9.129 -14.245 1.00 46.97 80 LEU A N 1
ATOM 644 C CA . LEU A 1 80 ? 6.285 -9.550 -15.152 1.00 46.97 80 LEU A CA 1
ATOM 645 C C . LEU A 1 80 ? 5.929 -10.867 -15.862 1.00 46.97 80 LEU A C 1
ATOM 647 O O . LEU A 1 80 ? 5.788 -11.893 -15.194 1.00 46.97 80 LEU A O 1
ATOM 651 N N . PRO A 1 81 ? 5.827 -10.892 -17.200 1.00 40.00 81 PRO A N 1
ATOM 652 C CA . PRO A 1 81 ? 6.039 -12.120 -17.938 1.00 40.00 81 PRO A CA 1
ATOM 653 C C . PRO A 1 81 ? 7.551 -12.326 -18.020 1.00 40.00 81 PRO A C 1
ATOM 655 O O . PRO A 1 81 ? 8.202 -11.632 -18.790 1.00 40.00 81 PRO A O 1
ATOM 658 N N . GLN A 1 82 ? 8.129 -13.234 -17.231 1.00 50.84 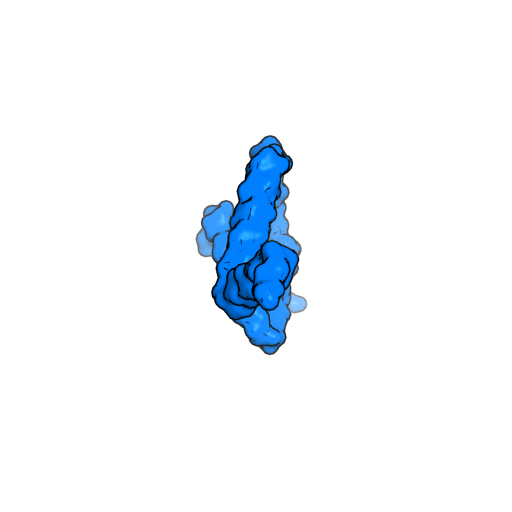82 GLN A N 1
ATOM 659 C CA . GLN A 1 82 ? 9.416 -13.830 -17.601 1.00 50.84 82 GLN A CA 1
ATOM 660 C C . GLN A 1 82 ? 9.667 -15.144 -16.840 1.00 50.84 82 GLN A C 1
ATOM 662 O O . GLN A 1 82 ? 9.828 -15.116 -15.620 1.00 50.84 82 GLN A O 1
ATOM 667 N N . PRO A 1 83 ? 9.662 -16.289 -17.544 1.00 48.81 83 PRO A N 1
ATOM 668 C CA . PRO A 1 83 ? 9.881 -17.617 -16.971 1.00 48.81 83 PRO A CA 1
ATOM 669 C C . PRO A 1 83 ? 11.360 -17.973 -16.715 1.00 48.81 83 PRO A C 1
ATOM 671 O O . PRO A 1 83 ? 11.618 -19.052 -16.193 1.00 48.81 83 PRO A O 1
ATOM 674 N N . ASP A 1 84 ? 12.312 -17.080 -17.016 1.00 51.41 84 ASP A N 1
ATOM 675 C CA . ASP A 1 84 ? 13.722 -17.468 -17.208 1.00 51.41 84 ASP A CA 1
ATOM 676 C C . ASP A 1 84 ? 14.723 -16.815 -16.236 1.00 51.41 84 ASP A C 1
ATOM 678 O O . ASP A 1 84 ? 15.917 -16.783 -16.527 1.00 51.41 84 ASP A O 1
ATOM 682 N N . LEU A 1 85 ? 14.288 -16.258 -15.098 1.00 51.78 85 LEU A N 1
ATOM 683 C CA . LEU A 1 85 ? 15.241 -15.658 -14.159 1.00 51.78 85 LEU A CA 1
ATOM 684 C C . LEU A 1 85 ? 15.869 -16.737 -13.254 1.00 51.78 85 LEU A C 1
ATOM 686 O O . LEU A 1 85 ? 15.133 -17.356 -12.479 1.00 51.78 85 LEU A O 1
ATOM 690 N N . PRO A 1 86 ? 17.196 -16.963 -13.312 1.00 53.50 86 PRO A N 1
ATOM 691 C CA . PRO A 1 86 ? 17.859 -17.892 -12.410 1.00 53.50 86 PRO A CA 1
ATOM 692 C C . PRO A 1 86 ? 17.748 -17.417 -10.958 1.00 53.50 86 PRO A C 1
ATOM 694 O O . PRO A 1 86 ? 17.749 -16.219 -10.660 1.00 53.50 86 PRO A O 1
ATOM 697 N N . MET A 1 87 ? 17.605 -18.381 -10.052 1.00 53.16 87 MET A N 1
ATOM 698 C CA . MET A 1 87 ? 17.482 -18.147 -8.615 1.00 53.16 87 MET A CA 1
ATOM 699 C C . MET A 1 87 ? 18.768 -17.497 -8.080 1.00 53.16 87 MET A C 1
ATOM 701 O O . MET A 1 87 ? 19.860 -17.814 -8.543 1.00 53.16 87 MET A O 1
ATOM 705 N N . LEU A 1 88 ? 18.632 -16.623 -7.076 1.00 52.84 88 LEU A N 1
ATOM 706 C CA . LEU A 1 88 ? 19.726 -15.916 -6.380 1.00 52.84 88 LEU A CA 1
ATOM 707 C C . LEU A 1 88 ? 20.961 -16.772 -6.051 1.00 52.84 88 LEU A C 1
ATOM 709 O O . LEU A 1 88 ? 22.060 -16.230 -6.010 1.00 52.84 88 LEU A O 1
ATOM 713 N N . ASP A 1 89 ? 20.798 -18.078 -5.831 1.00 55.31 89 ASP A N 1
ATOM 714 C CA . ASP A 1 89 ? 21.907 -18.993 -5.536 1.00 55.31 89 ASP A CA 1
ATOM 715 C C . ASP A 1 89 ? 22.965 -19.042 -6.654 1.00 55.31 89 ASP A C 1
ATOM 717 O O . ASP A 1 89 ? 24.144 -19.236 -6.367 1.00 55.31 89 ASP A O 1
ATOM 721 N N . GLU A 1 90 ? 22.599 -18.789 -7.915 1.00 52.38 90 GLU A N 1
ATOM 722 C CA . GLU A 1 90 ? 23.575 -18.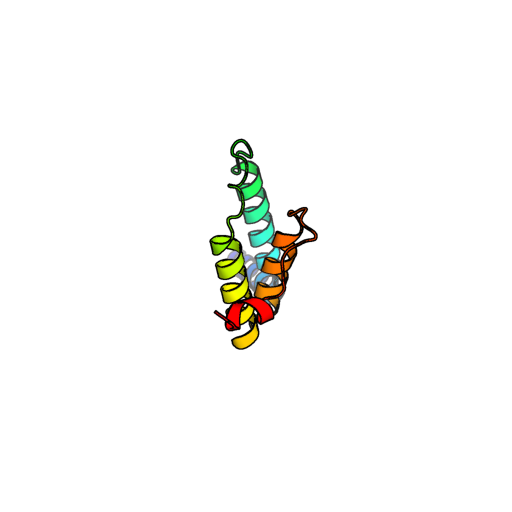722 -9.014 1.00 52.38 90 GLU A CA 1
ATOM 723 C C . GLU A 1 90 ? 24.412 -17.430 -9.005 1.00 52.38 90 GLU A C 1
ATOM 725 O O . GLU A 1 90 ? 25.480 -17.384 -9.614 1.00 52.38 90 GLU A O 1
ATOM 730 N N . PHE A 1 91 ? 23.983 -16.388 -8.283 1.00 54.72 91 PHE A N 1
ATOM 731 C CA . PHE A 1 91 ? 24.668 -15.090 -8.252 1.00 54.72 91 PHE A CA 1
ATOM 732 C C . PHE A 1 91 ? 25.795 -15.003 -7.222 1.00 54.72 91 PHE A C 1
ATOM 734 O O . PHE A 1 91 ? 26.689 -14.176 -7.377 1.00 54.72 91 PHE A O 1
ATOM 741 N N . TYR A 1 92 ? 25.804 -15.863 -6.201 1.00 54.19 92 TYR A N 1
ATOM 742 C CA . TYR A 1 92 ? 26.856 -15.891 -5.173 1.00 54.19 92 TYR A CA 1
ATOM 743 C C . TYR A 1 92 ? 28.156 -16.586 -5.624 1.00 54.19 92 TYR A C 1
ATOM 745 O O . TYR A 1 92 ? 29.080 -16.736 -4.824 1.00 54.19 92 TYR A O 1
ATOM 753 N N . HIS A 1 93 ? 28.238 -17.018 -6.887 1.00 54.06 93 HIS A N 1
ATOM 754 C CA . HIS A 1 93 ? 29.375 -17.757 -7.445 1.00 54.06 93 HIS A CA 1
ATOM 755 C C . HIS A 1 93 ? 30.246 -16.968 -8.445 1.00 54.06 93 HIS A C 1
ATOM 757 O O . HIS A 1 93 ? 31.096 -17.569 -9.105 1.00 54.06 93 HIS A O 1
ATOM 763 N N . LEU A 1 94 ? 30.083 -15.644 -8.532 1.00 46.09 94 LEU A N 1
ATOM 764 C CA . LEU A 1 94 ? 30.997 -14.725 -9.233 1.00 46.09 94 LEU A CA 1
ATOM 765 C C . LEU A 1 94 ? 31.891 -13.974 -8.238 1.00 46.09 94 LEU A C 1
ATOM 767 O O . LEU A 1 94 ? 33.044 -13.676 -8.621 1.00 46.09 94 LEU A O 1
#